Protein AF-A0A8J3EZI5-F1 (afdb_monomer_lite)

Foldseek 3Di:
DDDDDDDDPDDDDDDDDPPVVVVVVVVVVVVVLVVVLVVLVVVLVVLVVQLVVLVVCLVVPDPVCNVVSVVSNVVSVVVNVVSVVVNVVSVVVVVVVVVVD

Structure (mmCIF, N/CA/C/O backbone):
data_AF-A0A8J3EZI5-F1
#
_entry.id   AF-A0A8J3EZI5-F1
#
loop_
_atom_site.group_PDB
_atom_site.id
_atom_site.type_symbol
_atom_site.label_atom_id
_atom_site.label_alt_id
_atom_site.label_comp_id
_atom_site.label_asym_id
_atom_site.label_entity_id
_atom_site.label_seq_id
_atom_site.pdbx_PDB_ins_code
_atom_site.Cartn_x
_atom_site.Cartn_y
_atom_site.Cartn_z
_atom_site.occupancy
_atom_site.B_iso_or_equiv
_atom_site.auth_seq_id
_atom_site.auth_comp_id
_atom_site.auth_asym_id
_atom_site.auth_atom_id
_atom_site.pdbx_PDB_model_num
ATOM 1 N N . MET A 1 1 ? -9.267 -54.458 62.716 1.00 39.50 1 MET A N 1
ATOM 2 C CA . MET A 1 1 ? -8.840 -53.066 62.460 1.00 39.50 1 MET A CA 1
ATOM 3 C C . MET A 1 1 ? -9.517 -52.600 61.176 1.00 39.50 1 MET A C 1
ATOM 5 O O . MET A 1 1 ? -9.022 -52.924 60.104 1.00 39.50 1 MET A O 1
ATOM 9 N N . PRO A 1 2 ? -10.704 -51.979 61.267 1.00 45.84 2 PRO A N 1
ATOM 10 C CA . PRO A 1 2 ? -11.459 -51.482 60.122 1.00 45.84 2 PRO A CA 1
ATOM 11 C C . PRO A 1 2 ? -11.162 -49.994 59.913 1.00 45.84 2 PRO A C 1
ATOM 13 O O . PRO A 1 2 ? -11.240 -49.243 60.873 1.00 45.84 2 PRO A O 1
ATOM 16 N N . ASN A 1 3 ? -10.888 -49.551 58.687 1.00 45.22 3 ASN A N 1
ATOM 17 C CA . ASN A 1 3 ? -11.017 -48.135 58.332 1.00 45.22 3 ASN A CA 1
ATOM 18 C C . ASN A 1 3 ? -11.821 -48.025 57.034 1.00 45.22 3 ASN A C 1
ATOM 20 O O . ASN A 1 3 ? -11.301 -48.132 55.929 1.00 45.22 3 ASN A O 1
ATOM 24 N N . SER A 1 4 ? -13.127 -47.848 57.231 1.00 41.09 4 SER A N 1
ATOM 25 C CA . SER A 1 4 ? -14.052 -47.212 56.299 1.00 41.09 4 SER A CA 1
ATOM 26 C C . SER A 1 4 ? -13.671 -45.738 56.171 1.00 41.09 4 SER A C 1
ATOM 28 O O . SER A 1 4 ? -13.527 -45.066 57.191 1.00 41.09 4 SER A O 1
ATOM 30 N N . VAL A 1 5 ? -13.557 -45.219 54.948 1.00 44.44 5 VAL A N 1
ATOM 31 C CA . VAL A 1 5 ? -13.547 -43.770 54.708 1.00 44.44 5 VAL A CA 1
ATOM 32 C C . VAL A 1 5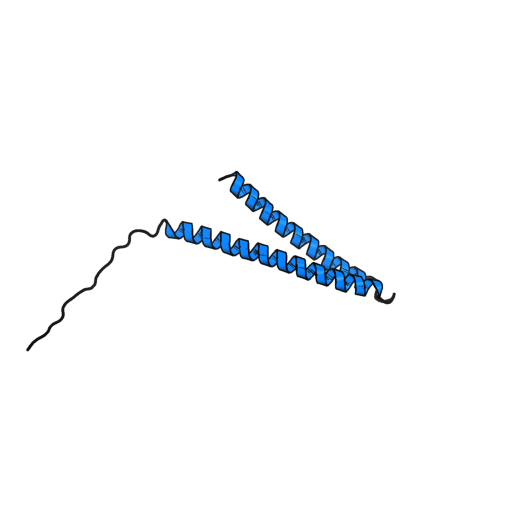 ? -14.747 -43.424 53.833 1.00 44.44 5 VAL A C 1
ATOM 34 O O . VAL A 1 5 ? -14.764 -43.644 52.625 1.00 44.44 5 VAL A O 1
ATOM 37 N N . MET A 1 6 ? -15.773 -42.927 54.520 1.00 44.72 6 MET A N 1
ATOM 38 C CA . MET A 1 6 ? -16.954 -42.239 54.010 1.00 44.72 6 MET A CA 1
ATOM 39 C C . MET A 1 6 ? -16.579 -40.841 53.480 1.00 44.72 6 MET A C 1
ATOM 41 O O . MET A 1 6 ? -15.861 -40.117 54.157 1.00 44.72 6 MET A O 1
ATOM 45 N N . ILE A 1 7 ? -17.206 -40.465 52.355 1.00 44.22 7 ILE A N 1
ATOM 46 C CA . ILE A 1 7 ? -17.800 -39.144 52.046 1.00 44.22 7 ILE A CA 1
ATOM 47 C C . ILE A 1 7 ? -16.848 -37.942 51.907 1.00 44.22 7 ILE A C 1
ATOM 49 O O . ILE A 1 7 ? -16.318 -37.461 52.898 1.00 44.22 7 ILE A O 1
ATOM 53 N N . GLN A 1 8 ? -16.814 -37.332 50.709 1.00 38.38 8 GLN A N 1
ATOM 54 C CA . GLN A 1 8 ? -17.486 -36.036 50.487 1.00 38.38 8 GLN A CA 1
ATOM 55 C C . GLN A 1 8 ? -17.611 -35.695 48.988 1.00 38.38 8 GLN A C 1
ATOM 57 O O . GLN A 1 8 ? -16.720 -35.107 48.382 1.00 38.38 8 GLN A O 1
ATOM 62 N N . GLU A 1 9 ? -18.766 -36.011 48.395 1.00 45.44 9 GLU A N 1
ATOM 63 C CA . GLU A 1 9 ? -19.275 -35.243 47.256 1.00 45.44 9 GLU A CA 1
ATOM 64 C C . GLU A 1 9 ? -19.612 -33.840 47.775 1.00 45.44 9 GLU A C 1
ATOM 66 O O . GLU A 1 9 ? -20.630 -33.633 48.436 1.00 45.44 9 GLU A O 1
ATOM 71 N N . GLN A 1 10 ? -18.732 -32.868 47.537 1.00 39.47 10 GLN A N 1
ATOM 72 C CA . GLN A 1 10 ? -19.041 -31.466 47.793 1.00 39.47 10 GLN A CA 1
ATOM 73 C C . GLN A 1 10 ? -19.527 -30.811 46.504 1.00 39.47 10 GLN A C 1
ATOM 75 O O . GLN A 1 10 ? -18.782 -30.282 45.681 1.00 39.47 10 GLN A O 1
ATOM 80 N N . THR A 1 11 ? -20.845 -30.850 46.363 1.00 47.03 11 THR A N 1
ATOM 81 C CA . THR A 1 11 ? -21.639 -29.938 45.552 1.00 47.03 11 THR A CA 1
ATOM 82 C C . THR A 1 11 ? -21.307 -28.485 45.915 1.00 47.03 11 THR A C 1
ATOM 84 O O . THR A 1 11 ? -21.824 -27.960 46.902 1.00 47.03 11 THR A O 1
ATOM 87 N N . VAL A 1 12 ? -20.497 -27.791 45.111 1.00 36.94 12 VAL A N 1
ATOM 88 C CA . VAL A 1 12 ? -20.358 -26.328 45.213 1.00 36.94 12 VAL A CA 1
ATOM 89 C C . VAL A 1 12 ? -21.171 -25.662 44.106 1.00 36.94 12 VAL A C 1
ATOM 91 O O . VAL A 1 12 ? -20.718 -25.393 42.999 1.00 36.94 12 VAL A O 1
ATOM 94 N N . SER A 1 13 ? -22.448 -25.485 44.440 1.00 40.09 13 SER A N 1
ATOM 95 C CA . SER A 1 13 ? -23.310 -24.341 44.130 1.00 40.09 13 SER A CA 1
ATOM 96 C C . SER A 1 13 ? -22.807 -23.342 43.063 1.00 40.09 13 SER A C 1
ATOM 98 O O . SER A 1 13 ? -21.916 -22.524 43.298 1.00 40.09 13 SER A O 1
ATOM 100 N N . LYS A 1 14 ? -23.523 -23.311 41.929 1.00 51.66 14 LYS A N 1
ATOM 101 C CA . LYS A 1 14 ? -23.627 -22.172 41.002 1.00 51.66 14 LYS A CA 1
ATOM 102 C C . LYS A 1 14 ? -23.992 -20.892 41.768 1.00 51.66 14 LYS A C 1
ATOM 104 O O . LYS A 1 14 ? -25.075 -20.863 42.344 1.00 51.66 14 LYS A O 1
ATOM 109 N N . LYS A 1 15 ? -23.187 -19.825 41.674 1.00 51.03 15 LYS A N 1
ATOM 110 C CA . LYS A 1 15 ? -23.625 -18.405 41.726 1.00 51.03 15 LYS A CA 1
ATOM 111 C C . LYS A 1 15 ? -22.425 -17.459 41.547 1.00 51.03 15 LYS A C 1
ATOM 113 O O . LYS A 1 15 ? -21.748 -17.172 42.517 1.00 51.03 15 LYS A O 1
ATOM 118 N N . GLN A 1 16 ? -22.198 -16.996 40.307 1.00 51.66 16 GLN A N 1
ATOM 119 C CA . GLN A 1 16 ? -21.598 -15.700 39.890 1.00 51.66 16 GLN A CA 1
ATOM 120 C C . GLN A 1 16 ? -20.989 -15.815 38.474 1.00 51.66 16 GLN A C 1
ATOM 122 O O . GLN A 1 16 ? -19.789 -15.703 38.268 1.00 51.66 16 GLN A O 1
ATOM 127 N N . THR A 1 17 ? -21.815 -16.053 37.454 1.00 54.84 17 THR A N 1
ATOM 128 C CA . THR A 1 17 ? -21.356 -16.148 36.048 1.00 54.84 17 THR A CA 1
ATOM 129 C C . THR A 1 17 ? -21.777 -14.967 35.178 1.00 54.84 17 THR A C 1
ATOM 131 O O . THR A 1 17 ? -21.410 -14.911 34.011 1.00 54.84 17 THR A O 1
ATOM 134 N N . LYS A 1 18 ? -22.536 -14.000 35.710 1.00 56.97 18 LYS A N 1
ATOM 135 C CA . LYS A 1 18 ? -23.097 -12.930 34.872 1.00 56.97 18 LYS A CA 1
ATOM 136 C C . LYS A 1 18 ? -22.152 -11.756 34.629 1.00 56.97 18 LYS A C 1
ATOM 138 O O . LYS A 1 18 ? -22.263 -11.174 33.568 1.00 56.97 18 LYS A O 1
ATOM 143 N N . LEU A 1 19 ? -21.211 -11.440 35.524 1.00 59.22 19 LEU A N 1
ATOM 144 C CA . LEU A 1 19 ? -20.270 -10.324 35.318 1.00 59.22 19 LEU A CA 1
ATOM 145 C C . LEU A 1 19 ? -19.018 -10.733 34.527 1.00 59.22 19 LEU A C 1
ATOM 147 O O . LEU A 1 19 ? -18.555 -9.959 33.693 1.00 59.22 19 LEU A O 1
ATOM 151 N N . SER A 1 20 ? -18.514 -11.963 34.697 1.00 56.53 20 SER A N 1
ATOM 152 C CA . SER A 1 20 ? -17.316 -12.415 33.969 1.00 56.53 20 SER A CA 1
ATOM 153 C C . SER A 1 20 ? -17.536 -12.489 32.456 1.00 56.53 20 SER A C 1
ATOM 155 O O . SER A 1 20 ? -16.617 -12.220 31.693 1.00 56.53 20 SER A O 1
ATOM 157 N N . LEU A 1 21 ? -18.761 -12.766 31.998 1.00 59.16 21 LEU A N 1
ATOM 158 C CA . LEU A 1 21 ? -19.083 -12.803 30.570 1.00 59.16 21 LEU A CA 1
ATOM 159 C C . LEU A 1 21 ? -18.995 -11.423 29.894 1.00 59.16 21 LEU A C 1
ATOM 161 O O . LEU A 1 21 ? -18.622 -11.358 28.723 1.00 59.16 21 LEU A O 1
ATOM 165 N N . PHE A 1 22 ? -19.285 -10.330 30.609 1.00 59.12 22 PHE A N 1
ATOM 166 C CA . PHE A 1 22 ? -19.163 -8.973 30.059 1.00 59.12 22 PHE A CA 1
ATOM 167 C C . PHE A 1 22 ? -17.707 -8.508 30.021 1.00 59.12 22 PHE A C 1
ATOM 169 O O . PHE A 1 22 ? -17.257 -8.019 28.986 1.00 59.12 22 PHE A O 1
ATOM 176 N N . PHE A 1 23 ? -16.941 -8.750 31.091 1.00 60.59 23 PHE A N 1
ATOM 177 C CA . PHE A 1 23 ? -15.510 -8.429 31.108 1.00 60.59 23 PHE A CA 1
ATOM 178 C C . PHE A 1 23 ? -14.723 -9.259 30.087 1.00 60.59 23 PHE A C 1
ATOM 180 O O . PHE A 1 23 ? -13.891 -8.715 29.367 1.00 60.59 23 PHE A O 1
ATOM 187 N N . ASN A 1 24 ? -15.048 -10.545 29.926 1.00 58.75 24 ASN A N 1
ATOM 188 C CA . ASN A 1 24 ? -14.406 -11.395 28.921 1.00 58.75 24 ASN A CA 1
ATOM 189 C C . ASN A 1 24 ? -14.704 -10.944 27.484 1.00 58.75 24 ASN A C 1
ATOM 1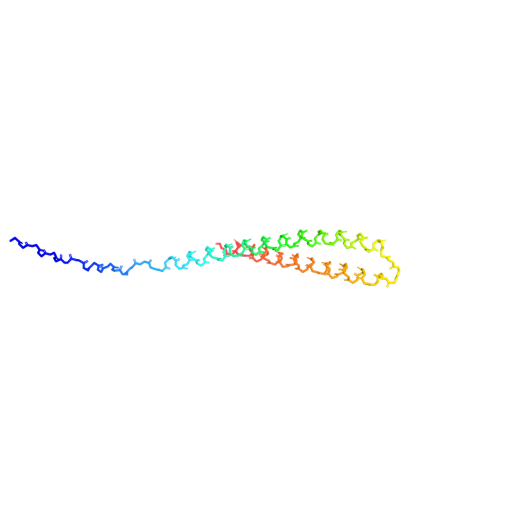91 O O . ASN A 1 24 ? -13.855 -11.105 26.610 1.00 58.75 24 ASN A O 1
ATOM 195 N N . ARG A 1 25 ? -15.883 -10.361 27.218 1.00 57.78 25 ARG A N 1
ATOM 196 C CA . ARG A 1 25 ? -16.203 -9.794 25.900 1.00 57.78 25 ARG A CA 1
ATOM 197 C C . ARG A 1 25 ? -15.415 -8.508 25.638 1.00 57.78 25 ARG A C 1
ATOM 199 O O . ARG A 1 25 ? -14.869 -8.370 24.551 1.00 57.78 25 ARG A O 1
ATOM 206 N N . PHE A 1 26 ? -15.319 -7.627 26.633 1.00 58.22 26 PHE A N 1
ATOM 207 C CA . PHE A 1 26 ? -14.621 -6.344 26.523 1.00 58.22 26 PHE A CA 1
ATOM 208 C C . PHE A 1 26 ? -13.100 -6.501 26.381 1.00 58.22 26 PHE A C 1
ATOM 210 O O . PHE A 1 26 ? -12.473 -5.851 25.547 1.00 58.22 26 PHE A O 1
ATOM 217 N N . ILE A 1 27 ? -12.494 -7.418 27.143 1.00 59.94 27 ILE A N 1
ATOM 218 C CA . ILE A 1 27 ? -11.063 -7.728 27.014 1.00 59.94 27 ILE A CA 1
ATOM 219 C C . ILE A 1 27 ? -10.793 -8.324 25.626 1.00 59.94 27 ILE A C 1
ATOM 221 O O . ILE A 1 27 ? -9.839 -7.929 24.964 1.00 59.94 27 ILE A O 1
ATOM 225 N N . LYS A 1 28 ? -11.653 -9.234 25.148 1.00 58.78 28 LYS A N 1
ATOM 226 C CA . LYS A 1 28 ? -11.471 -9.887 23.846 1.00 58.78 28 LYS A CA 1
ATOM 227 C C . LYS A 1 28 ? -11.612 -8.918 22.668 1.00 58.78 28 LYS A C 1
ATOM 229 O O . LYS A 1 28 ? -10.814 -9.021 21.744 1.00 58.78 28 LYS A O 1
ATOM 234 N N . SER A 1 29 ? -12.564 -7.980 22.699 1.00 59.09 29 SER A N 1
ATOM 235 C CA . SER A 1 29 ? -12.688 -6.955 21.651 1.00 59.09 29 SER A CA 1
ATOM 236 C C . SER A 1 29 ? -11.480 -6.023 21.641 1.00 59.09 29 SER A C 1
ATOM 238 O O . SER A 1 29 ? -10.850 -5.859 20.605 1.00 59.09 29 SER A O 1
ATOM 240 N N . THR A 1 30 ? -11.080 -5.517 22.809 1.00 58.34 30 THR A N 1
ATOM 241 C CA . THR A 1 30 ? -9.958 -4.572 22.928 1.00 58.34 30 THR A CA 1
ATOM 242 C C . THR A 1 30 ? -8.633 -5.189 22.462 1.00 58.34 30 THR A C 1
ATOM 244 O O . THR A 1 30 ? -7.853 -4.535 21.775 1.00 58.34 30 THR A O 1
ATOM 247 N N . LEU A 1 31 ? -8.384 -6.461 22.795 1.00 60.09 31 LEU A N 1
ATOM 248 C CA . LEU A 1 31 ? -7.144 -7.172 22.449 1.00 60.09 31 LEU A CA 1
ATOM 249 C C . LEU A 1 31 ? -7.110 -7.602 20.969 1.00 60.09 31 LEU A C 1
ATOM 251 O O . LEU A 1 31 ? -6.055 -7.609 20.335 1.00 60.09 31 LEU A O 1
ATOM 255 N N . GLN A 1 32 ? -8.273 -7.923 20.394 1.00 60.47 32 GLN A N 1
ATOM 256 C CA . GLN A 1 32 ? -8.413 -8.217 18.967 1.00 60.47 32 GLN A CA 1
ATOM 257 C C . GLN A 1 32 ? -8.282 -6.942 18.111 1.00 60.47 32 GLN A C 1
ATOM 259 O O . GLN A 1 32 ? -7.653 -6.972 17.055 1.00 60.47 32 GLN A O 1
ATOM 264 N N . GLU A 1 33 ? -8.795 -5.807 18.586 1.00 57.56 33 GLU A N 1
ATOM 265 C CA . GLU A 1 33 ? -8.685 -4.502 17.918 1.00 57.56 33 GLU A CA 1
ATOM 266 C C . GLU A 1 33 ? -7.273 -3.905 17.997 1.00 57.56 33 GLU A C 1
ATOM 268 O O . GLU A 1 33 ? -6.780 -3.352 17.005 1.00 57.56 33 GLU A O 1
ATOM 273 N N . SER A 1 34 ? -6.577 -4.052 19.136 1.00 62.62 34 SER A N 1
ATOM 274 C CA . SER A 1 34 ? -5.164 -3.659 19.242 1.00 62.62 34 SER A CA 1
ATOM 275 C C . SER A 1 34 ? -4.299 -4.464 18.274 1.00 62.62 34 SER A C 1
ATOM 277 O O . SER A 1 34 ? -3.441 -3.896 17.601 1.00 62.62 34 SER A O 1
ATOM 279 N N . SER A 1 35 ? -4.594 -5.761 18.130 1.00 78.44 35 SER A N 1
ATOM 280 C CA . SER A 1 35 ? -3.942 -6.633 17.152 1.00 78.44 35 SER A CA 1
ATOM 281 C C . SER A 1 35 ? -4.227 -6.196 15.712 1.00 78.44 35 SER A C 1
ATOM 283 O O . SER A 1 35 ? -3.302 -6.111 14.908 1.00 78.44 35 SER A O 1
ATOM 285 N N . GLN A 1 36 ? -5.472 -5.847 15.375 1.00 85.75 36 GLN A N 1
ATOM 286 C CA . GLN A 1 36 ? -5.822 -5.412 14.019 1.00 85.75 36 GLN A CA 1
ATOM 287 C C . GLN A 1 36 ? -5.141 -4.092 13.630 1.00 85.75 36 GLN A C 1
ATOM 289 O O . GLN A 1 36 ? -4.621 -3.967 12.522 1.00 85.75 36 GLN A O 1
ATOM 294 N N . THR A 1 37 ? -5.100 -3.117 14.539 1.00 89.25 37 THR A N 1
ATOM 295 C CA . THR A 1 37 ? -4.441 -1.825 14.284 1.00 89.25 37 THR A CA 1
ATOM 296 C C . THR A 1 37 ? -2.932 -2.005 14.099 1.00 89.25 37 THR A C 1
ATOM 298 O O . THR A 1 37 ? -2.331 -1.409 13.205 1.00 89.25 37 THR A O 1
ATOM 301 N N . GLU A 1 38 ? -2.317 -2.874 14.902 1.00 89.75 38 GLU A N 1
ATOM 302 C CA . GLU A 1 38 ? -0.898 -3.215 14.789 1.00 89.75 38 GLU A CA 1
ATOM 303 C C . GLU A 1 38 ? -0.574 -3.932 13.468 1.00 89.75 38 GLU A C 1
ATOM 305 O O . GLU A 1 38 ? 0.409 -3.590 12.806 1.00 89.75 38 GLU A O 1
ATOM 310 N N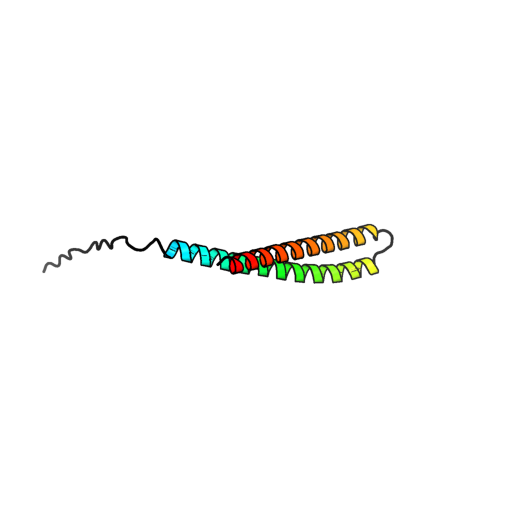 . ILE A 1 39 ? -1.431 -4.864 13.033 1.00 92.12 39 ILE A N 1
ATOM 311 C CA . ILE A 1 39 ? -1.317 -5.531 11.727 1.00 92.12 39 ILE A CA 1
ATOM 312 C C . ILE A 1 39 ? -1.331 -4.499 10.597 1.00 92.12 39 ILE A C 1
ATOM 314 O O . ILE A 1 39 ? -0.439 -4.514 9.750 1.00 92.12 39 ILE A O 1
ATOM 318 N N . LEU A 1 40 ? -2.290 -3.570 10.608 1.00 94.62 40 LEU A N 1
ATOM 319 C CA . LEU A 1 40 ? -2.403 -2.538 9.575 1.00 94.62 40 LEU A CA 1
ATOM 320 C C . LEU A 1 40 ? -1.207 -1.574 9.586 1.00 94.62 40 LEU A C 1
ATOM 322 O O . LEU A 1 40 ? -0.712 -1.198 8.525 1.00 94.62 40 LEU A O 1
ATOM 326 N N . HIS A 1 41 ? -0.680 -1.207 10.757 1.00 94.88 41 HIS A N 1
ATOM 327 C CA . HIS A 1 41 ? 0.548 -0.410 10.840 1.00 94.88 41 HIS A CA 1
ATOM 328 C C . HIS A 1 41 ? 1.765 -1.142 10.270 1.00 94.88 41 HIS A C 1
ATOM 330 O O . HIS A 1 41 ? 2.571 -0.534 9.561 1.00 94.88 41 HIS A O 1
ATOM 336 N N . ASN A 1 42 ? 1.909 -2.435 10.557 1.00 94.56 42 ASN A N 1
ATOM 337 C CA . ASN A 1 42 ? 2.983 -3.244 9.990 1.00 94.56 42 ASN A CA 1
ATOM 338 C C . ASN A 1 42 ? 2.831 -3.395 8.473 1.00 94.56 42 ASN A C 1
ATOM 340 O O . ASN A 1 42 ? 3.820 -3.300 7.743 1.00 94.56 42 ASN A O 1
ATOM 344 N N . GLU A 1 43 ? 1.601 -3.555 7.987 1.00 96.25 43 GLU A N 1
ATOM 345 C CA . GLU A 1 43 ? 1.309 -3.580 6.559 1.00 96.25 43 GLU A CA 1
ATOM 346 C C . GLU A 1 43 ? 1.674 -2.252 5.883 1.00 96.25 43 GLU A C 1
ATOM 348 O O . GLU A 1 43 ? 2.357 -2.275 4.862 1.00 96.25 43 GLU A O 1
ATOM 353 N N . LEU A 1 44 ? 1.344 -1.099 6.478 1.00 97.94 44 LEU A N 1
ATOM 354 C CA . LEU A 1 44 ? 1.751 0.213 5.953 1.00 97.94 44 LEU A CA 1
ATOM 355 C C . LEU A 1 44 ? 3.272 0.353 5.842 1.00 97.94 44 LEU A C 1
ATOM 357 O O . LEU A 1 44 ? 3.762 0.821 4.816 1.00 97.94 44 LEU A O 1
ATOM 361 N N . ARG A 1 45 ? 4.028 -0.089 6.854 1.00 97.06 45 ARG A N 1
ATOM 362 C CA . ARG A 1 45 ? 5.503 -0.073 6.805 1.00 97.06 45 ARG A CA 1
ATOM 363 C C . ARG A 1 45 ? 6.046 -0.973 5.697 1.00 97.06 45 ARG A C 1
ATOM 365 O O . ARG A 1 45 ? 7.032 -0.630 5.052 1.00 97.06 45 ARG A O 1
ATOM 372 N N . ASN A 1 46 ? 5.430 -2.133 5.480 1.00 97.62 46 ASN A N 1
ATOM 373 C CA . ASN A 1 46 ? 5.823 -3.036 4.401 1.00 97.62 46 ASN A CA 1
ATOM 374 C C . ASN A 1 46 ? 5.521 -2.421 3.026 1.00 97.62 46 ASN A C 1
ATOM 376 O O . ASN A 1 46 ? 6.370 -2.436 2.140 1.00 97.62 46 ASN A O 1
ATOM 380 N N . LEU A 1 47 ? 4.340 -1.821 2.866 1.00 98.31 47 LEU A N 1
ATOM 381 C CA . LEU A 1 47 ? 3.947 -1.144 1.632 1.00 98.31 47 LEU A CA 1
ATOM 382 C C . LEU A 1 47 ? 4.856 0.048 1.317 1.00 98.31 47 LEU A C 1
ATOM 384 O O . LEU A 1 47 ? 5.199 0.232 0.157 1.00 98.31 47 LEU A O 1
ATOM 388 N N . GLN A 1 48 ? 5.315 0.802 2.320 1.00 97.62 48 GLN A N 1
ATOM 389 C CA . GLN A 1 48 ? 6.314 1.865 2.127 1.00 97.62 48 GLN A CA 1
ATOM 390 C C . GLN A 1 48 ? 7.621 1.325 1.543 1.00 97.62 48 GLN A C 1
ATOM 392 O O . GLN A 1 48 ? 8.091 1.831 0.531 1.00 97.62 48 GLN A O 1
ATOM 397 N N . LYS A 1 49 ? 8.158 0.237 2.106 1.00 97.81 49 LYS A N 1
ATOM 398 C CA . LYS A 1 49 ? 9.368 -0.408 1.569 1.00 97.81 49 LYS A CA 1
ATOM 399 C C . LYS A 1 49 ? 9.171 -0.921 0.142 1.00 97.81 49 LYS A C 1
ATOM 401 O O . LYS A 1 49 ? 10.075 -0.836 -0.682 1.00 97.81 49 LYS A O 1
ATOM 406 N N . GLN A 1 50 ? 7.993 -1.471 -0.155 1.00 97.81 50 GLN A N 1
ATOM 407 C CA . GLN A 1 50 ? 7.663 -1.934 -1.504 1.00 97.81 50 GLN A CA 1
ATOM 408 C C . GLN A 1 50 ? 7.535 -0.773 -2.494 1.00 97.81 50 GLN A C 1
ATOM 410 O O . GLN A 1 50 ? 7.983 -0.919 -3.627 1.00 97.81 50 GLN A O 1
ATOM 415 N N . LEU A 1 51 ? 6.968 0.364 -2.074 1.00 97.81 51 LEU A N 1
ATOM 416 C CA . LEU A 1 51 ? 6.926 1.583 -2.885 1.00 97.81 51 LEU A CA 1
ATOM 417 C C . LEU A 1 51 ? 8.335 2.050 -3.218 1.00 97.81 51 LEU A C 1
ATOM 419 O O . LEU A 1 51 ? 8.642 2.171 -4.394 1.00 97.81 51 LEU A O 1
ATOM 423 N N . GLU A 1 52 ? 9.200 2.217 -2.217 1.00 97.00 52 GLU A N 1
ATOM 424 C CA . GLU A 1 52 ? 10.593 2.633 -2.430 1.00 97.00 52 GLU A CA 1
ATOM 425 C C . GLU A 1 52 ? 11.302 1.717 -3.439 1.00 97.00 52 GLU A C 1
ATOM 427 O O . GLU A 1 52 ? 11.917 2.180 -4.399 1.00 97.00 52 GLU A O 1
ATOM 432 N N . TYR A 1 53 ? 11.156 0.401 -3.271 1.00 97.44 53 TYR A N 1
ATOM 433 C CA . TYR A 1 53 ? 11.738 -0.575 -4.186 1.00 97.44 53 TYR A CA 1
ATOM 434 C C . TYR A 1 53 ? 11.166 -0.476 -5.612 1.00 97.44 53 TYR A C 1
ATOM 436 O O . TYR A 1 53 ? 11.919 -0.491 -6.586 1.00 97.44 53 TYR A O 1
ATOM 444 N N . LYS A 1 54 ? 9.842 -0.360 -5.766 1.00 96.69 54 LYS A N 1
ATOM 445 C CA . LYS A 1 54 ? 9.212 -0.271 -7.092 1.00 96.69 54 LYS A CA 1
ATOM 446 C C . LYS A 1 54 ? 9.434 1.076 -7.772 1.00 96.69 54 LYS A C 1
ATOM 448 O O . LYS A 1 54 ? 9.500 1.107 -8.995 1.00 96.69 54 LYS A O 1
ATOM 453 N N . GLU A 1 55 ? 9.609 2.161 -7.025 1.00 96.69 55 GLU A N 1
ATOM 454 C CA . GLU A 1 55 ? 9.998 3.462 -7.579 1.00 96.69 55 GLU A CA 1
ATOM 455 C C . GLU A 1 55 ? 11.397 3.395 -8.191 1.00 96.69 55 GLU A C 1
ATOM 457 O O . GLU A 1 55 ? 11.598 3.872 -9.307 1.00 96.69 55 GLU A O 1
ATOM 462 N N . ILE A 1 56 ? 12.338 2.714 -7.529 1.00 95.81 56 ILE A N 1
ATOM 463 C CA . ILE A 1 56 ? 13.657 2.433 -8.109 1.00 95.81 56 ILE A CA 1
ATOM 464 C C . ILE A 1 56 ? 13.508 1.600 -9.386 1.00 95.81 56 ILE A C 1
ATOM 466 O O . ILE A 1 56 ? 14.109 1.950 -10.401 1.00 95.81 56 ILE A O 1
ATOM 470 N N . ASN A 1 57 ? 12.695 0.541 -9.372 1.00 93.00 57 ASN A N 1
ATOM 471 C CA . ASN A 1 57 ? 12.483 -0.282 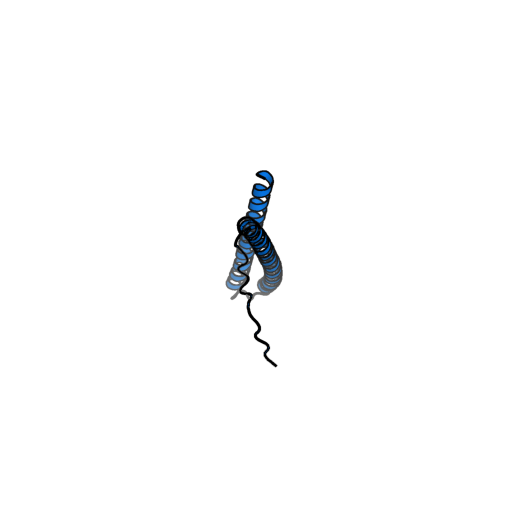-10.566 1.00 93.00 57 ASN A CA 1
ATOM 472 C C . ASN A 1 57 ? 11.865 0.514 -11.721 1.00 93.00 57 ASN A C 1
ATOM 474 O O . ASN A 1 57 ? 12.280 0.328 -12.856 1.00 93.00 57 ASN A O 1
ATOM 478 N N . PHE A 1 58 ? 10.919 1.414 -11.446 1.00 96.75 58 PHE A N 1
ATOM 479 C CA . PHE A 1 58 ? 10.324 2.288 -12.456 1.00 96.75 58 PHE A CA 1
ATOM 480 C C . PHE A 1 58 ? 11.357 3.235 -13.077 1.00 96.75 58 PHE A C 1
ATOM 482 O O . PHE A 1 58 ? 11.399 3.374 -14.295 1.00 96.75 58 PHE A O 1
ATOM 489 N N . ILE A 1 59 ? 12.231 3.835 -12.261 1.00 96.69 59 ILE A N 1
ATOM 490 C CA . ILE A 1 59 ? 13.300 4.728 -12.744 1.00 96.69 59 ILE A CA 1
ATOM 491 C C . ILE A 1 59 ? 14.25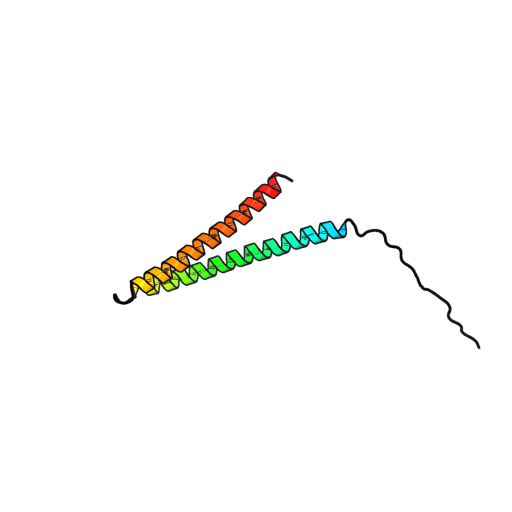9 4.001 -13.700 1.00 96.69 59 ILE A C 1
ATOM 493 O O . ILE A 1 59 ? 14.775 4.616 -14.630 1.00 96.69 59 ILE A O 1
ATOM 497 N N . HIS A 1 60 ? 14.496 2.707 -13.475 1.00 96.62 60 HIS A N 1
ATOM 498 C CA . HIS A 1 60 ? 15.427 1.892 -14.261 1.00 96.62 60 HIS A CA 1
ATOM 499 C C . HIS A 1 60 ? 14.727 0.965 -15.264 1.00 96.62 60 HIS A C 1
ATOM 501 O O . HIS A 1 60 ? 15.380 0.094 -15.837 1.00 96.62 60 HIS A O 1
ATOM 507 N N . ALA A 1 61 ? 13.414 1.106 -15.454 1.00 97.00 61 ALA A N 1
ATOM 508 C CA . ALA A 1 61 ? 12.667 0.242 -16.353 1.00 97.00 61 ALA A CA 1
ATOM 509 C C . ALA A 1 61 ? 13.091 0.495 -17.804 1.00 97.00 61 ALA A C 1
ATOM 511 O O . ALA A 1 61 ? 13.168 1.643 -18.249 1.00 97.00 61 ALA A O 1
ATOM 512 N N . GLU A 1 62 ? 13.335 -0.581 -18.555 1.00 96.88 62 GLU A N 1
ATOM 513 C CA . GLU A 1 62 ? 13.482 -0.467 -20.006 1.00 96.88 62 GLU A CA 1
ATOM 514 C C . GLU A 1 62 ? 12.142 -0.010 -20.619 1.00 96.88 62 GLU A C 1
ATOM 516 O O . GLU A 1 62 ? 11.079 -0.328 -20.065 1.00 96.88 62 GLU A O 1
ATOM 521 N N . PRO A 1 63 ? 12.157 0.731 -21.743 1.00 97.00 63 PRO A N 1
ATOM 522 C CA . PRO A 1 63 ? 10.942 1.269 -22.356 1.00 97.00 63 PRO A CA 1
ATOM 523 C C . PRO A 1 63 ? 9.851 0.221 -22.611 1.00 97.00 63 PRO A C 1
ATOM 525 O O . PRO A 1 63 ? 8.668 0.512 -22.457 1.00 97.00 63 PRO A O 1
ATOM 528 N N . GLU A 1 64 ? 10.237 -1.008 -22.946 1.00 97.00 64 GLU A N 1
ATOM 529 C CA . GLU A 1 64 ? 9.343 -2.134 -23.216 1.00 97.00 64 GLU A CA 1
ATOM 530 C C . GLU A 1 64 ? 8.574 -2.611 -21.970 1.00 97.00 64 GLU A C 1
ATOM 532 O O . GLU A 1 64 ? 7.533 -3.256 -22.099 1.00 97.00 64 GLU A O 1
ATOM 537 N N . TYR A 1 65 ? 9.059 -2.285 -20.767 1.00 96.94 65 TYR A N 1
ATOM 538 C CA . TYR A 1 65 ? 8.466 -2.692 -19.488 1.00 96.94 65 TYR A CA 1
ATOM 539 C C . TYR A 1 65 ? 7.875 -1.527 -18.687 1.00 96.94 65 TYR A C 1
ATOM 541 O O . TYR A 1 65 ? 7.428 -1.733 -17.554 1.00 96.94 65 TYR A O 1
ATOM 549 N N . ILE A 1 66 ? 7.845 -0.312 -19.245 1.00 95.69 66 ILE A N 1
ATOM 550 C CA . ILE A 1 66 ? 7.420 0.882 -18.507 1.00 95.69 66 ILE A CA 1
ATOM 551 C C . ILE A 1 66 ? 5.982 0.759 -17.985 1.00 95.69 66 ILE A C 1
ATOM 553 O O . ILE A 1 66 ? 5.722 1.063 -16.823 1.00 95.69 66 ILE A O 1
ATOM 557 N N . ASP A 1 67 ? 5.071 0.213 -18.793 1.00 97.69 67 ASP A N 1
ATOM 558 C CA . ASP A 1 67 ? 3.664 0.031 -18.421 1.00 97.69 67 ASP A CA 1
ATOM 559 C C . ASP A 1 67 ? 3.504 -0.959 -17.263 1.00 97.69 67 ASP A C 1
ATOM 561 O O . ASP A 1 67 ? 2.695 -0.754 -16.357 1.00 97.69 67 ASP A O 1
ATOM 565 N N . VAL A 1 68 ? 4.319 -2.019 -17.252 1.00 97.12 68 VAL A N 1
ATOM 566 C CA . VAL A 1 68 ? 4.337 -3.000 -16.161 1.00 97.12 68 VAL A CA 1
ATOM 567 C C . VAL A 1 68 ? 4.836 -2.338 -14.881 1.00 97.12 68 VAL A C 1
ATOM 569 O O . VAL A 1 68 ? 4.203 -2.483 -13.836 1.00 97.12 68 VAL A O 1
ATOM 572 N N . ALA A 1 69 ? 5.921 -1.566 -14.959 1.00 96.94 69 ALA A N 1
ATOM 573 C CA . ALA A 1 69 ? 6.464 -0.855 -13.807 1.00 96.94 69 ALA A CA 1
ATOM 574 C C . ALA A 1 69 ? 5.469 0.176 -13.239 1.00 96.94 69 ALA A C 1
ATOM 576 O O . ALA A 1 69 ? 5.328 0.282 -12.018 1.00 96.94 69 ALA A O 1
ATOM 577 N N . ILE A 1 70 ? 4.730 0.885 -14.104 1.00 97.31 70 ILE A N 1
ATOM 578 C CA . ILE A 1 70 ? 3.646 1.793 -13.699 1.00 97.31 70 ILE A CA 1
ATOM 579 C C . ILE A 1 70 ? 2.544 1.014 -12.981 1.00 97.31 70 ILE A C 1
ATOM 581 O O . ILE A 1 70 ? 2.194 1.356 -11.852 1.00 97.31 70 ILE A O 1
ATOM 585 N N . MET A 1 71 ? 2.034 -0.057 -13.594 1.00 98.19 71 MET A N 1
ATOM 586 C CA . MET A 1 71 ? 0.953 -0.865 -13.028 1.00 98.19 71 MET A CA 1
ATOM 587 C C . MET A 1 71 ? 1.321 -1.427 -11.647 1.00 98.19 71 MET A C 1
ATOM 589 O O . MET A 1 71 ? 0.515 -1.381 -10.718 1.00 98.19 71 MET A O 1
ATOM 593 N N . GLU A 1 72 ? 2.540 -1.945 -11.485 1.00 97.31 72 GLU A N 1
ATOM 594 C CA . GLU A 1 72 ? 3.017 -2.462 -10.200 1.00 97.31 72 GLU A CA 1
ATOM 595 C C . GLU A 1 72 ? 3.099 -1.367 -9.130 1.00 97.31 72 GLU A C 1
ATOM 597 O O . GLU A 1 72 ? 2.688 -1.582 -7.984 1.00 97.31 72 GLU A O 1
ATOM 602 N N . LEU A 1 73 ? 3.603 -0.187 -9.494 1.00 97.38 73 LEU A N 1
ATOM 603 C CA . LEU A 1 73 ? 3.703 0.946 -8.583 1.00 97.38 73 LEU A CA 1
ATOM 604 C C . LEU A 1 73 ? 2.313 1.446 -8.162 1.00 97.38 73 LEU A C 1
ATOM 606 O O . LEU A 1 73 ? 2.060 1.679 -6.976 1.00 97.38 73 LEU A O 1
ATOM 610 N N . GLU A 1 74 ? 1.388 1.569 -9.113 1.00 97.88 74 GLU A N 1
ATOM 611 C CA . GLU A 1 74 ? 0.005 1.971 -8.859 1.00 97.88 74 GLU A CA 1
ATOM 612 C C . GLU A 1 74 ? -0.743 0.962 -7.988 1.00 97.88 74 GLU A C 1
ATOM 614 O O . GLU A 1 74 ? -1.453 1.364 -7.063 1.00 97.88 74 GLU A O 1
ATOM 619 N N . ALA A 1 75 ? -0.539 -0.339 -8.205 1.00 98.19 75 ALA A N 1
ATOM 620 C CA . ALA A 1 75 ? -1.143 -1.382 -7.382 1.00 98.19 75 ALA A CA 1
ATOM 621 C C . ALA A 1 75 ? -0.740 -1.243 -5.903 1.00 98.19 75 ALA A C 1
ATOM 623 O O . ALA A 1 75 ? -1.590 -1.328 -5.008 1.00 98.19 75 ALA A O 1
ATOM 624 N N . ILE A 1 76 ? 0.540 -0.966 -5.629 1.00 98.12 76 ILE A N 1
ATOM 625 C CA . ILE A 1 76 ? 1.018 -0.759 -4.256 1.00 98.12 76 ILE A CA 1
ATOM 626 C C . ILE A 1 76 ? 0.466 0.550 -3.683 1.00 98.12 76 ILE A C 1
ATOM 628 O O . ILE A 1 76 ? 0.003 0.559 -2.540 1.00 98.12 76 ILE A O 1
ATOM 632 N N . ARG A 1 77 ? 0.449 1.643 -4.460 1.00 98.12 77 ARG A N 1
ATOM 633 C CA . ARG A 1 77 ? -0.124 2.934 -4.026 1.00 98.12 77 ARG A CA 1
ATOM 634 C C . ARG A 1 77 ? -1.602 2.807 -3.672 1.00 98.12 77 ARG A C 1
ATOM 636 O O . ARG A 1 77 ? -2.035 3.319 -2.637 1.00 98.12 77 ARG A O 1
ATOM 643 N N . LEU A 1 78 ? -2.366 2.083 -4.487 1.00 98.38 78 LEU A N 1
ATOM 644 C CA . LEU A 1 78 ? -3.771 1.801 -4.223 1.00 98.38 78 LEU A CA 1
ATOM 645 C C . LEU A 1 78 ? -3.920 1.031 -2.913 1.00 98.38 78 LEU A C 1
ATOM 647 O O . LEU A 1 78 ? -4.680 1.456 -2.039 1.00 98.38 78 LEU A O 1
ATOM 651 N N . LYS A 1 79 ? -3.156 -0.051 -2.738 1.00 98.25 79 LYS A N 1
ATOM 652 C CA . LYS A 1 79 ? -3.201 -0.853 -1.515 1.00 98.25 79 LYS A CA 1
ATOM 653 C C . LYS A 1 79 ? -2.848 -0.023 -0.279 1.00 98.25 79 LYS A C 1
ATOM 655 O O . LYS A 1 79 ? -3.594 -0.051 0.694 1.00 98.25 79 LYS A O 1
ATOM 660 N N . TYR A 1 80 ? -1.797 0.793 -0.350 1.00 98.31 80 TYR A N 1
ATOM 661 C CA . TYR A 1 80 ? -1.421 1.725 0.715 1.00 98.31 80 TYR A CA 1
ATOM 662 C C . TYR A 1 80 ? -2.569 2.675 1.075 1.00 98.31 80 TYR A C 1
ATOM 664 O O . TYR A 1 80 ? -2.908 2.825 2.249 1.00 98.31 80 TYR A O 1
ATOM 672 N N . SER A 1 81 ? -3.222 3.272 0.073 1.00 98.19 81 SER A N 1
ATOM 673 C CA . SER A 1 81 ? -4.347 4.188 0.294 1.00 98.19 81 SER A CA 1
ATOM 674 C C . SER A 1 81 ? -5.532 3.516 1.004 1.00 98.19 81 SER A C 1
ATOM 676 O O . SER A 1 81 ? -6.142 4.113 1.895 1.00 98.19 81 SER A O 1
ATOM 678 N N . ILE A 1 82 ? -5.821 2.256 0.657 1.00 98.12 82 ILE A N 1
ATOM 679 C CA . ILE A 1 82 ? -6.879 1.453 1.276 1.00 98.12 82 ILE A CA 1
ATOM 680 C C . ILE A 1 82 ? -6.520 1.149 2.730 1.00 98.12 82 ILE A C 1
ATOM 682 O O . ILE A 1 82 ? -7.340 1.394 3.612 1.00 98.12 82 ILE A O 1
ATOM 686 N N . THR A 1 83 ? -5.296 0.691 2.999 1.00 97.44 83 THR A N 1
ATOM 687 C CA . THR A 1 83 ? -4.833 0.389 4.361 1.00 97.44 83 THR A CA 1
ATOM 688 C C . THR A 1 83 ? -4.863 1.636 5.254 1.00 97.44 83 THR A C 1
ATOM 690 O O . THR A 1 83 ? -5.309 1.565 6.399 1.00 97.44 83 THR A O 1
ATOM 693 N N . VAL A 1 84 ? -4.481 2.811 4.735 1.00 97.69 84 VAL A N 1
ATOM 694 C CA . VAL A 1 84 ? -4.612 4.085 5.469 1.00 97.69 84 VAL A CA 1
ATOM 695 C C . VAL A 1 84 ? -6.074 4.392 5.789 1.00 97.69 84 VAL A C 1
ATOM 697 O O . VAL A 1 84 ? -6.377 4.813 6.906 1.00 97.69 84 VAL A O 1
ATOM 700 N N . ARG A 1 85 ? -6.989 4.200 4.830 1.00 97.06 85 ARG A N 1
ATOM 701 C CA . ARG A 1 85 ? -8.424 4.424 5.052 1.00 97.06 85 ARG A CA 1
ATOM 702 C C . ARG A 1 85 ? -8.966 3.493 6.136 1.00 97.06 85 ARG A C 1
ATOM 704 O O . ARG A 1 85 ? -9.591 3.980 7.067 1.00 97.06 85 ARG A O 1
ATOM 711 N N . GLN A 1 86 ? -8.639 2.204 6.074 1.00 95.38 86 GLN A N 1
ATOM 712 C CA . GLN A 1 86 ? -9.031 1.225 7.094 1.00 95.38 86 GLN A CA 1
ATOM 713 C C . GLN A 1 86 ? -8.551 1.628 8.492 1.00 95.38 86 GLN A C 1
ATOM 715 O O . GLN A 1 86 ? -9.311 1.554 9.455 1.00 95.38 86 GLN A O 1
ATOM 720 N N . LEU A 1 87 ? -7.309 2.105 8.606 1.00 94.12 87 LEU A N 1
ATOM 721 C CA . LEU A 1 87 ? -6.765 2.558 9.882 1.00 94.12 87 LEU A CA 1
ATOM 722 C C . LEU A 1 87 ? -7.504 3.798 10.411 1.00 94.12 87 LEU A C 1
ATOM 724 O O . LEU A 1 87 ? -7.828 3.866 11.595 1.00 94.12 87 LEU A O 1
ATOM 728 N N . LYS A 1 88 ? -7.817 4.759 9.532 1.00 93.38 88 LYS A N 1
ATOM 729 C CA . LYS A 1 88 ? -8.613 5.947 9.884 1.00 93.38 88 LYS A CA 1
ATOM 730 C C . LYS A 1 88 ? -10.025 5.584 10.336 1.00 93.38 88 LYS A C 1
ATOM 732 O O . LYS A 1 88 ? -10.507 6.172 11.299 1.00 93.38 88 LYS A O 1
ATOM 737 N N . ASP A 1 89 ? -10.661 4.618 9.681 1.00 93.19 89 ASP A N 1
ATOM 738 C CA . ASP A 1 89 ? -12.009 4.174 10.036 1.00 93.19 89 ASP A CA 1
ATOM 739 C C . ASP A 1 89 ? -12.032 3.559 11.443 1.00 93.19 89 ASP A C 1
ATOM 741 O O . ASP A 1 89 ? -12.908 3.895 12.240 1.00 93.19 89 ASP A O 1
ATOM 745 N N . ILE A 1 90 ? -11.034 2.736 11.789 1.00 90.31 90 ILE A N 1
ATOM 746 C CA . ILE A 1 90 ? -10.888 2.157 13.136 1.00 90.31 90 ILE A CA 1
ATOM 747 C C . ILE A 1 90 ? -10.675 3.257 14.184 1.00 90.31 90 ILE A C 1
ATOM 749 O O . ILE A 1 90 ? -11.344 3.268 15.219 1.00 90.31 90 ILE A O 1
ATOM 753 N N . VAL A 1 91 ? -9.772 4.207 13.920 1.00 87.12 91 VAL A N 1
ATOM 754 C CA . VAL A 1 91 ? -9.505 5.322 14.845 1.00 87.12 91 VAL A CA 1
ATOM 755 C C . VAL A 1 91 ? -10.753 6.191 15.036 1.00 87.12 91 VAL A C 1
ATOM 757 O O . VAL A 1 91 ? -11.105 6.504 16.170 1.00 87.12 91 VAL A O 1
ATOM 760 N N . SER A 1 92 ? -11.478 6.508 13.962 1.00 89.62 92 SER A N 1
ATOM 761 C CA . SER A 1 92 ? -12.709 7.303 14.039 1.00 89.62 92 SER A CA 1
ATOM 762 C C . SER A 1 92 ? -13.830 6.580 14.795 1.00 89.62 92 SER A C 1
ATOM 764 O O . SER A 1 92 ? -14.554 7.202 15.573 1.00 89.62 92 SER A O 1
ATOM 766 N N . GLN A 1 93 ? -13.978 5.263 14.616 1.00 88.81 93 GLN A N 1
ATOM 767 C CA . GLN A 1 93 ? -14.929 4.459 15.397 1.00 88.81 93 GLN A CA 1
ATOM 768 C C . GLN A 1 93 ? -14.584 4.475 16.891 1.00 88.81 93 GLN A C 1
ATOM 770 O O . GLN A 1 93 ? -15.475 4.611 17.729 1.00 88.81 93 GLN A O 1
ATOM 775 N N . LYS A 1 94 ? -13.291 4.404 17.223 1.00 82.62 94 LYS A N 1
ATOM 776 C CA . LYS A 1 94 ? -12.795 4.481 18.598 1.00 82.62 94 LYS A CA 1
ATOM 777 C C . LYS A 1 94 ? -13.088 5.840 19.242 1.00 82.62 94 LYS A C 1
ATOM 779 O O . LYS A 1 94 ? -13.547 5.883 20.379 1.00 82.62 94 LYS A O 1
ATOM 784 N N . GLU A 1 95 ? -12.868 6.938 18.524 1.00 84.06 95 GLU A N 1
ATOM 785 C CA . GLU A 1 95 ? -13.192 8.289 19.007 1.00 84.06 95 GLU A CA 1
ATOM 786 C C . GLU A 1 95 ? -14.686 8.442 19.322 1.00 84.06 95 GLU A C 1
ATOM 788 O O . GLU A 1 95 ? -15.034 8.958 20.384 1.00 84.06 95 GLU A O 1
ATOM 793 N N . LYS A 1 96 ? -15.566 7.923 18.455 1.00 85.31 96 LYS A N 1
ATOM 794 C CA . LYS A 1 96 ? -17.021 7.939 18.684 1.00 85.31 96 LYS A CA 1
ATOM 795 C C . LYS A 1 96 ? -17.415 7.160 19.939 1.00 85.31 96 LYS A C 1
ATOM 797 O O . LYS A 1 96 ? -18.140 7.690 20.775 1.00 85.31 96 LYS A O 1
ATOM 802 N N . LEU A 1 97 ? -16.872 5.954 20.115 1.00 81.00 97 LEU A N 1
ATOM 803 C CA . LEU A 1 97 ? -17.148 5.115 21.286 1.00 81.00 97 LEU A CA 1
ATOM 804 C C . LEU A 1 97 ? -16.759 5.784 22.613 1.00 81.00 97 LEU A C 1
ATOM 806 O O . LEU A 1 97 ? -17.484 5.635 23.590 1.00 81.00 97 LEU A O 1
ATOM 810 N N . TYR A 1 98 ? -15.650 6.531 22.665 1.00 73.94 98 TYR A N 1
ATOM 811 C CA . TYR A 1 98 ? -15.270 7.270 23.879 1.00 73.94 98 TYR A CA 1
ATOM 812 C C . TYR A 1 98 ? -16.044 8.570 24.083 1.00 73.94 98 TYR A C 1
ATOM 814 O O . TYR A 1 98 ? -16.112 9.049 25.207 1.00 73.94 98 TYR A O 1
ATOM 822 N N . SER A 1 99 ? -16.603 9.157 23.024 1.00 74.44 99 SER A N 1
ATOM 823 C CA . SER A 1 99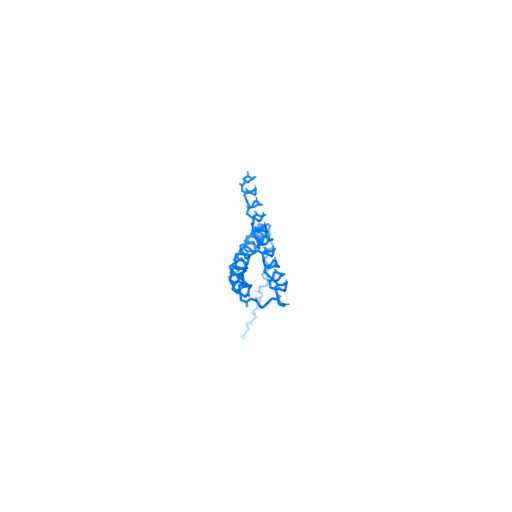 ? -17.447 10.350 23.147 1.00 74.44 99 SER A CA 1
ATOM 824 C C . SER A 1 99 ? -18.875 10.047 23.621 1.00 74.44 99 SER A C 1
ATOM 826 O O . SER A 1 99 ? -19.565 10.953 24.079 1.00 74.44 99 SER A O 1
ATOM 828 N N . GLU A 1 100 ? -19.313 8.789 23.511 1.00 67.25 100 GLU A N 1
ATOM 829 C CA . GLU A 1 100 ? -20.661 8.324 23.875 1.00 67.25 100 GLU A CA 1
ATOM 830 C C . GLU A 1 100 ? -20.725 7.604 25.242 1.00 67.25 100 GLU A C 1
ATOM 832 O O . GLU A 1 100 ? -21.820 7.247 25.683 1.00 67.25 100 GLU A O 1
ATOM 837 N N . ALA A 1 101 ? -19.582 7.385 25.905 1.00 56.22 101 ALA A N 1
ATOM 838 C CA . ALA A 1 101 ? -19.448 6.692 27.195 1.00 56.22 101 ALA A CA 1
ATOM 839 C C . ALA A 1 101 ? -19.195 7.663 28.358 1.00 56.22 101 ALA A C 1
ATOM 841 O O . ALA A 1 101 ? -19.726 7.391 29.461 1.00 56.22 101 ALA A O 1
#

Organism: NCBI:txid1516104

pLDDT: mean 79.25, std 21.07, range [36.94, 98.38]

Radius of gyration: 28.15 Å; chains: 1; bounding box: 39×63×86 Å

Secondary structure (DSSP, 8-state):
-----------------TTHHHHHHHHHHHHHHHHHHHHHHHHHHHHHHHHHHHHHHHHT--GGGHHHHHHHHHHHHHHHHHHHHHHHHHHHHHHHHHH--

Sequence (101 aa):
MPNSVMIQEQTVSKKQTKLSLFFNRFIKSTLQESSQTEILHNELRNLQKQLEYKEINFIHAEPEYIDVAIMELEAIRLKYSITVRQLKDIVSQKEKLYSEA